Protein AF-K2F5Y0-F1 (afdb_monomer_lite)

pLDDT: mean 94.04, std 4.82, range [56.75, 98.5]

Secondary structure (DSSP, 8-state):
-HHHHHHHHH--TT--PPP-----SHHHHHHHHHHHHHTT---EEEE-TTPPP--SS-TTEEEE---EEEEEEEEEEEE--GGGTTSEEEEEEEETTS-EEEE-SS--HHHHHSPPPTT-EEEEEESEE-TT--EES-EEEEE---

Structure (mmCIF, N/CA/C/O backbone):
data_AF-K2F5Y0-F1
#
_entry.id   AF-K2F5Y0-F1
#
loop_
_atom_site.group_PDB
_atom_site.id
_atom_site.type_symbol
_atom_site.label_atom_id
_atom_site.label_alt_id
_atom_site.label_comp_id
_atom_site.label_asym_id
_atom_site.label_entity_id
_atom_site.label_seq_id
_atom_site.pdbx_PDB_ins_code
_atom_site.Cartn_x
_atom_site.Cartn_y
_atom_site.Cartn_z
_atom_site.occupancy
_atom_site.B_iso_or_equiv
_atom_site.auth_seq_id
_atom_site.auth_comp_id
_atom_site.auth_asym_id
_atom_site.auth_atom_id
_atom_site.pdbx_PDB_model_num
ATOM 1 N N . ALA A 1 1 ? -20.245 -3.135 23.828 1.00 76.81 1 ALA A N 1
ATOM 2 C CA . ALA A 1 1 ? -20.647 -3.043 25.248 1.00 76.81 1 ALA A CA 1
ATOM 3 C C . ALA A 1 1 ? -20.134 -4.244 26.040 1.00 76.81 1 ALA A C 1
ATOM 5 O O . ALA A 1 1 ? -19.411 -4.034 27.002 1.00 76.81 1 ALA A O 1
ATOM 6 N N . GLU A 1 2 ? -20.417 -5.479 25.607 1.00 90.31 2 GLU A N 1
ATOM 7 C CA . GLU A 1 2 ? -19.994 -6.681 26.347 1.00 90.31 2 GLU A CA 1
ATOM 8 C C . GLU A 1 2 ? -18.471 -6.868 26.431 1.00 90.31 2 GLU A C 1
ATOM 10 O O . GLU A 1 2 ? -17.956 -7.140 27.508 1.00 90.31 2 GLU A O 1
ATOM 15 N N . ILE A 1 3 ? -17.729 -6.623 25.342 1.00 93.00 3 ILE A N 1
ATOM 16 C CA . ILE A 1 3 ? -16.253 -6.689 25.352 1.00 93.00 3 ILE A CA 1
ATOM 17 C C . ILE A 1 3 ? -15.670 -5.786 26.446 1.00 93.00 3 ILE A C 1
ATOM 19 O O . ILE A 1 3 ? -14.891 -6.253 27.270 1.00 93.00 3 ILE A O 1
ATOM 23 N N . ARG A 1 4 ? -16.112 -4.523 26.516 1.00 92.62 4 ARG A N 1
ATOM 24 C CA . ARG A 1 4 ? -15.697 -3.582 27.565 1.00 92.62 4 ARG A CA 1
ATOM 25 C C . ARG A 1 4 ? -15.949 -4.140 28.960 1.00 92.62 4 ARG A C 1
ATOM 27 O O . ARG A 1 4 ? -15.078 -4.065 29.822 1.00 92.62 4 ARG A O 1
ATOM 34 N N . ARG A 1 5 ? -17.147 -4.696 29.177 1.00 95.19 5 ARG A N 1
ATOM 35 C CA . ARG A 1 5 ? -17.548 -5.287 30.459 1.00 95.19 5 ARG A CA 1
ATOM 36 C C . ARG A 1 5 ? -16.593 -6.411 30.861 1.00 95.19 5 ARG A C 1
ATOM 38 O O . ARG A 1 5 ? -16.088 -6.390 31.980 1.00 95.19 5 ARG A O 1
ATOM 45 N N . LEU A 1 6 ? -16.306 -7.330 29.940 1.00 96.12 6 LEU A N 1
ATOM 46 C CA . LEU A 1 6 ? -15.392 -8.452 30.163 1.00 96.12 6 LEU A CA 1
ATOM 47 C C . LEU A 1 6 ? -13.969 -7.977 30.471 1.00 96.12 6 LEU A C 1
ATOM 49 O O . LEU A 1 6 ? -13.368 -8.449 31.434 1.00 96.12 6 LEU A O 1
ATOM 53 N N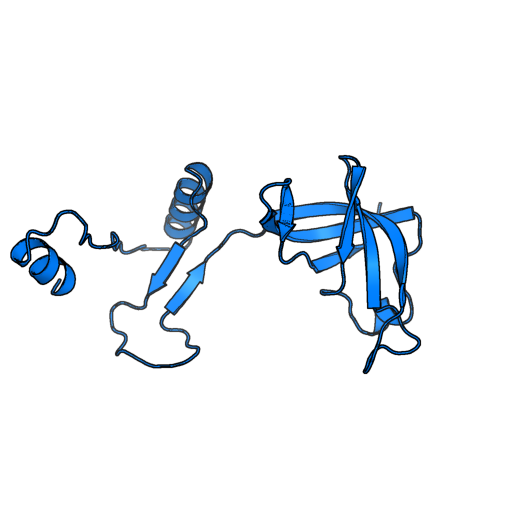 . VAL A 1 7 ? -13.448 -7.009 29.713 1.00 95.88 7 VAL A N 1
ATOM 54 C CA . VAL A 1 7 ? -12.109 -6.436 29.935 1.00 95.88 7 VAL A CA 1
ATOM 55 C C . VAL A 1 7 ? -11.994 -5.838 31.344 1.00 95.88 7 VAL A C 1
ATOM 57 O O . VAL A 1 7 ? -11.071 -6.177 32.084 1.00 95.88 7 VAL A O 1
ATOM 60 N N . VAL A 1 8 ? -12.970 -5.018 31.757 1.00 94.75 8 VAL A N 1
ATOM 61 C CA . VAL A 1 8 ? -12.988 -4.377 33.086 1.00 94.75 8 VAL A CA 1
ATOM 62 C C . VAL A 1 8 ? -13.098 -5.402 34.219 1.00 94.75 8 VAL A C 1
ATOM 64 O O . VAL A 1 8 ? -12.415 -5.273 35.234 1.00 94.75 8 VAL A O 1
ATOM 67 N N . GLN A 1 9 ? -13.939 -6.427 34.061 1.00 96.62 9 GLN A N 1
ATOM 68 C CA . GLN A 1 9 ? -14.130 -7.467 35.079 1.00 96.62 9 GLN A CA 1
ATOM 69 C C . GLN A 1 9 ? -12.900 -8.358 35.252 1.00 96.62 9 GLN A C 1
ATOM 71 O O . GLN A 1 9 ? -12.588 -8.761 36.370 1.00 96.62 9 GLN A O 1
ATOM 76 N N . THR A 1 10 ? -12.199 -8.640 34.156 1.00 96.94 10 THR A N 1
ATOM 77 C CA . THR A 1 10 ? -11.055 -9.558 34.139 1.00 96.94 10 THR A CA 1
ATOM 78 C C . THR A 1 10 ? -9.825 -8.967 34.839 1.00 96.94 10 THR A C 1
ATOM 80 O O . THR A 1 10 ? -9.011 -9.718 35.368 1.00 96.94 10 THR A O 1
ATOM 83 N N . LYS A 1 11 ? -9.698 -7.630 34.899 1.00 94.44 11 LYS A N 1
ATOM 84 C CA . LYS A 1 11 ? -8.627 -6.906 35.621 1.00 94.44 11 LYS A CA 1
ATOM 85 C C . LYS A 1 11 ? -7.199 -7.349 35.258 1.00 94.44 11 LYS A C 1
ATOM 87 O O . LYS A 1 11 ? -6.297 -7.292 36.091 1.00 94.44 11 LYS A O 1
ATOM 92 N N . LEU A 1 12 ? -6.978 -7.768 34.012 1.00 97.00 12 LEU A N 1
ATOM 93 C CA . LEU A 1 12 ? -5.651 -8.130 33.516 1.00 97.00 12 LEU A CA 1
ATOM 94 C C . LEU A 1 12 ? -5.038 -6.953 32.748 1.00 97.00 12 LEU A C 1
ATOM 96 O O . LEU A 1 12 ? -5.666 -6.466 31.810 1.00 97.00 12 LEU A O 1
ATOM 100 N N . PRO A 1 13 ? -3.810 -6.510 33.077 1.00 95.00 13 PRO A N 1
ATOM 101 C CA . PRO A 1 13 ? -3.223 -5.322 32.455 1.00 95.00 13 PRO A CA 1
ATOM 102 C C . PRO A 1 13 ? -2.946 -5.501 30.954 1.00 95.00 13 PRO A C 1
ATOM 104 O O . PRO A 1 13 ? -3.020 -4.536 30.196 1.00 95.00 13 PRO A O 1
ATOM 107 N N . TRP A 1 14 ? -2.678 -6.731 30.507 1.00 95.94 14 TRP A N 1
ATOM 108 C CA . TRP A 1 14 ? -2.424 -7.063 29.100 1.00 95.94 14 TRP A CA 1
ATOM 109 C C . TRP A 1 14 ? -3.693 -7.291 28.267 1.00 95.94 14 TRP A C 1
ATOM 111 O O . TRP A 1 14 ? -3.595 -7.459 27.053 1.00 95.94 14 TRP A O 1
ATOM 121 N N . LEU A 1 15 ? -4.877 -7.313 28.886 1.00 96.50 15 LEU A N 1
ATOM 122 C CA . LEU A 1 15 ? -6.146 -7.421 28.175 1.00 96.50 15 LEU A CA 1
ATOM 123 C C . LEU A 1 15 ? -6.757 -6.024 28.048 1.00 96.50 15 LEU A C 1
ATOM 125 O O . LEU A 1 15 ? -7.193 -5.442 29.034 1.00 96.50 15 LEU A O 1
ATOM 129 N N . GLN A 1 16 ? -6.788 -5.494 26.829 1.00 95.06 16 GLN A N 1
ATOM 130 C CA . GLN A 1 16 ? -7.322 -4.165 26.528 1.00 95.06 16 GLN A CA 1
ATOM 131 C C . GLN A 1 16 ? -8.337 -4.261 25.389 1.00 95.06 16 GLN A C 1
ATOM 133 O O . GLN A 1 16 ? -8.198 -5.093 24.490 1.00 95.06 16 GLN A O 1
ATOM 138 N N . GLU A 1 17 ? -9.359 -3.406 25.409 1.00 94.50 17 GLU A N 1
ATOM 139 C CA . GLU A 1 17 ? -10.247 -3.260 24.257 1.00 94.50 17 GLU A CA 1
ATOM 140 C C . GLU A 1 17 ? -9.634 -2.329 23.208 1.00 94.50 17 GLU A C 1
ATOM 142 O O . GLU A 1 17 ? -8.974 -1.342 23.531 1.00 94.50 17 GLU A O 1
ATOM 147 N N . ILE A 1 18 ? -9.902 -2.612 21.935 1.00 94.88 18 ILE A N 1
ATOM 148 C CA . ILE A 1 18 ? -9.640 -1.656 20.859 1.00 94.88 18 ILE A CA 1
ATOM 149 C C . ILE A 1 18 ? -10.764 -0.616 20.880 1.00 94.88 18 ILE A C 1
ATOM 151 O O . ILE A 1 18 ? -11.939 -0.988 20.823 1.00 94.88 18 ILE A O 1
ATOM 155 N N . GLU A 1 19 ? -10.412 0.673 20.928 1.00 93.12 19 GLU A N 1
ATOM 156 C CA . GLU A 1 19 ? -11.375 1.780 20.858 1.00 93.12 19 GLU A CA 1
ATOM 157 C C . GLU A 1 19 ? -12.275 1.638 19.615 1.00 93.12 19 GLU A C 1
ATOM 159 O O . GLU A 1 19 ? -11.794 1.510 18.488 1.00 93.12 19 GLU A O 1
ATOM 164 N N . GLN A 1 20 ? -13.592 1.681 19.824 1.00 93.56 20 GLN A N 1
ATOM 165 C CA . GLN A 1 20 ? -14.598 1.681 18.762 1.00 93.56 20 GLN A CA 1
ATOM 166 C C . GLN A 1 20 ? -15.289 3.041 18.723 1.00 93.56 20 GLN A C 1
ATOM 168 O O . GLN A 1 20 ? -15.750 3.539 19.750 1.00 93.56 20 GLN A O 1
ATOM 173 N N . LEU A 1 21 ? -15.419 3.615 17.530 1.00 92.12 21 LEU A N 1
ATOM 174 C CA . LEU A 1 21 ? -16.049 4.915 17.315 1.00 92.12 21 LEU A CA 1
ATOM 175 C C . LEU A 1 21 ? -16.998 4.864 16.123 1.00 92.12 21 LEU A C 1
ATOM 177 O O . LEU A 1 21 ? -16.747 4.167 15.141 1.00 92.12 21 LEU A O 1
ATOM 181 N N . LYS A 1 22 ? -18.083 5.636 16.195 1.00 92.88 22 LYS A N 1
ATOM 182 C CA . LYS A 1 22 ? -18.989 5.829 15.062 1.00 92.88 22 LYS A CA 1
ATOM 183 C C . LYS A 1 22 ? -18.537 7.047 14.264 1.00 92.88 22 LYS A C 1
ATOM 185 O O . LYS A 1 22 ? -18.337 8.118 14.828 1.00 92.88 22 LYS A O 1
ATOM 190 N N . VAL A 1 23 ? -18.389 6.875 12.956 1.00 89.12 23 VAL A N 1
ATOM 191 C CA . VAL A 1 23 ? -18.217 7.979 12.003 1.00 89.12 23 VAL A CA 1
ATOM 192 C C . VAL A 1 23 ? -19.566 8.286 11.366 1.00 89.12 23 VAL A C 1
ATOM 194 O O . VAL A 1 23 ? -20.346 7.373 11.104 1.00 89.12 23 VAL A O 1
ATOM 197 N N . VAL A 1 24 ? -19.854 9.566 11.147 1.00 90.31 24 VAL A N 1
ATOM 198 C CA . VAL A 1 24 ? -21.157 10.017 10.627 1.00 90.31 24 VAL A CA 1
ATOM 199 C C . VAL A 1 24 ? -21.151 10.209 9.114 1.00 90.31 24 VAL A C 1
ATOM 201 O O . VAL A 1 24 ? -22.199 10.158 8.482 1.00 90.31 24 VAL A O 1
ATOM 204 N N . ASP A 1 25 ? -19.970 10.401 8.522 1.00 93.50 25 ASP A N 1
ATOM 205 C CA . ASP A 1 25 ? -19.813 10.627 7.090 1.00 93.50 25 ASP A CA 1
ATOM 206 C C . ASP A 1 25 ? -18.409 10.235 6.590 1.00 93.50 25 ASP A C 1
ATOM 208 O O . ASP A 1 25 ? -17.499 9.877 7.346 1.00 93.50 25 ASP A O 1
ATOM 212 N N . ARG A 1 26 ? -18.211 10.335 5.273 1.00 94.06 26 ARG A N 1
ATOM 213 C CA . ARG A 1 26 ? -16.914 10.067 4.638 1.00 94.06 26 ARG A CA 1
ATOM 214 C C . ARG A 1 26 ? -15.837 11.081 5.041 1.00 94.06 26 ARG A C 1
ATOM 216 O O . ARG A 1 26 ? -14.667 10.717 5.093 1.00 94.06 26 ARG A O 1
ATOM 223 N N . SER A 1 27 ? -16.200 12.332 5.324 1.00 95.12 27 SER A N 1
ATOM 224 C CA . SER A 1 27 ? -15.243 13.402 5.642 1.00 95.12 27 SER A CA 1
ATOM 225 C C . SER A 1 27 ? -14.575 13.179 7.003 1.00 95.12 27 SER A C 1
ATOM 227 O O . SER A 1 27 ? -13.348 13.173 7.111 1.00 95.12 27 SER A O 1
ATOM 229 N N . SER A 1 28 ? -15.372 12.911 8.036 1.00 94.94 28 SER A N 1
ATOM 230 C CA . SER A 1 28 ? -14.938 12.520 9.379 1.00 94.94 28 SER A CA 1
ATOM 231 C C . SER A 1 28 ? -14.097 11.243 9.352 1.00 94.94 28 SER A C 1
ATOM 233 O O . SER A 1 28 ? -13.030 11.206 9.970 1.00 94.94 28 SER A O 1
ATOM 235 N N . LEU A 1 29 ? -14.501 10.244 8.559 1.00 95.69 29 LEU A N 1
ATOM 236 C CA . LEU A 1 29 ? -13.724 9.023 8.368 1.00 95.69 29 LEU A CA 1
ATOM 237 C C . LEU A 1 29 ? -12.336 9.304 7.768 1.00 95.69 29 LEU A C 1
ATOM 239 O O . LEU A 1 29 ? -11.330 8.820 8.285 1.00 95.69 29 LEU A O 1
ATOM 243 N N . GLN A 1 30 ? -12.261 10.133 6.724 1.00 94.81 30 GLN A N 1
ATOM 244 C CA . GLN A 1 30 ? -10.991 10.514 6.100 1.00 94.81 30 GLN A CA 1
ATOM 245 C C . GLN A 1 30 ? -10.100 11.339 7.037 1.00 94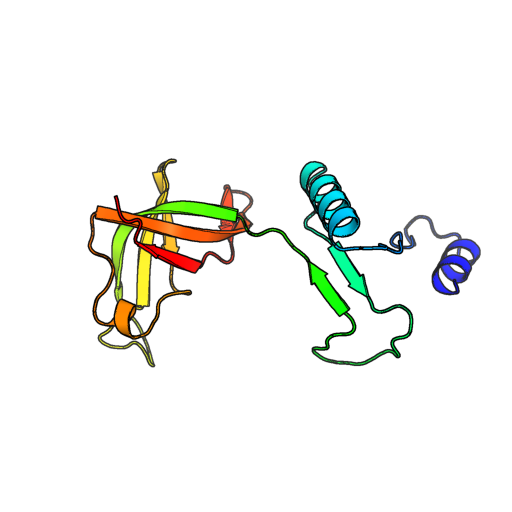.81 30 GLN A C 1
ATOM 247 O O . GLN A 1 30 ? -8.889 11.124 7.084 1.00 94.81 30 GLN A O 1
ATOM 252 N N . LYS A 1 31 ? -10.673 12.254 7.829 1.00 94.75 31 LYS A N 1
ATOM 253 C CA . LYS A 1 31 ? -9.923 13.004 8.853 1.00 94.75 31 LYS A CA 1
ATOM 254 C C . LYS A 1 31 ? -9.320 12.065 9.899 1.00 94.75 31 LYS A C 1
ATOM 256 O O . LYS A 1 31 ? -8.142 12.208 10.226 1.00 94.75 31 LYS A O 1
ATOM 261 N N . ARG A 1 32 ? -10.088 11.081 10.383 1.00 94.94 32 ARG A N 1
ATOM 262 C CA . ARG A 1 32 ? -9.595 10.086 11.349 1.00 94.94 32 ARG A CA 1
ATOM 263 C C . ARG A 1 32 ? -8.505 9.209 10.741 1.00 94.94 32 ARG A C 1
ATOM 265 O O . ARG A 1 32 ? -7.488 9.004 11.395 1.00 94.94 32 ARG A O 1
ATOM 272 N N . LEU A 1 33 ? -8.675 8.758 9.496 1.00 95.00 33 LEU A N 1
ATOM 273 C CA . LEU A 1 33 ? -7.651 7.995 8.780 1.00 95.00 33 LEU A CA 1
ATOM 274 C C . LEU A 1 33 ? -6.335 8.780 8.717 1.00 95.00 33 LEU A C 1
ATOM 276 O O . LEU A 1 33 ? -5.296 8.264 9.113 1.00 95.00 33 LEU A O 1
ATOM 280 N N . LYS A 1 34 ? -6.389 10.050 8.298 1.00 93.50 34 LYS A N 1
ATOM 281 C CA . LYS A 1 34 ? -5.210 10.928 8.237 1.00 93.50 34 LYS A CA 1
ATOM 282 C C . LYS A 1 34 ? -4.549 11.112 9.602 1.00 93.50 34 LYS A C 1
ATOM 284 O O . LYS A 1 34 ? -3.327 11.083 9.680 1.00 93.50 34 LYS A O 1
ATOM 289 N N . ALA A 1 35 ? -5.332 11.288 10.667 1.00 95.25 35 ALA A N 1
ATOM 290 C CA . ALA A 1 35 ? -4.800 11.443 12.019 1.00 95.25 35 ALA A CA 1
ATOM 291 C C . ALA A 1 35 ? -4.072 10.178 12.504 1.00 95.25 35 ALA A C 1
ATOM 293 O O . ALA A 1 35 ? -2.958 10.277 13.011 1.00 95.25 35 ALA A O 1
ATOM 294 N N . VAL A 1 36 ? -4.668 8.998 12.293 1.00 94.94 36 VAL A N 1
ATOM 295 C CA . VAL A 1 36 ? -4.059 7.706 12.651 1.00 94.94 36 VAL A CA 1
ATOM 296 C C . VAL A 1 36 ? -2.768 7.477 11.870 1.00 94.94 36 VAL A C 1
ATOM 298 O O . VAL A 1 36 ? -1.746 7.162 12.471 1.00 94.94 36 VAL A O 1
ATOM 301 N N . VAL A 1 37 ? -2.785 7.710 10.556 1.00 91.69 37 VAL A N 1
ATOM 302 C CA . VAL A 1 37 ? -1.600 7.548 9.702 1.00 91.69 37 VAL A CA 1
ATOM 303 C C . VAL A 1 37 ? -0.496 8.534 10.084 1.00 91.69 37 VAL A C 1
ATOM 305 O O . VAL A 1 37 ? 0.664 8.146 10.193 1.00 91.69 37 VAL A O 1
ATOM 308 N N . LYS A 1 38 ? -0.841 9.795 10.376 1.00 90.38 38 LYS A N 1
ATOM 309 C CA . LYS A 1 38 ? 0.124 10.803 10.847 1.00 90.38 38 LYS A CA 1
ATOM 310 C C . LYS A 1 38 ? 0.782 10.409 12.176 1.00 90.38 38 LYS A C 1
ATOM 312 O O . LYS A 1 38 ? 1.931 10.768 12.403 1.00 90.38 38 LYS A O 1
ATOM 317 N N . ALA A 1 39 ? 0.076 9.672 13.032 1.00 94.12 39 ALA A N 1
ATOM 318 C CA . ALA A 1 39 ? 0.607 9.136 14.285 1.00 94.12 39 ALA A CA 1
ATOM 319 C C . ALA A 1 39 ? 1.399 7.819 14.111 1.00 94.12 39 ALA A C 1
ATOM 321 O O . ALA A 1 39 ? 1.787 7.214 15.106 1.00 94.12 39 ALA A O 1
ATOM 322 N N . GLY A 1 40 ? 1.632 7.361 12.874 1.00 88.44 40 GLY A N 1
ATOM 323 C CA . GLY A 1 40 ? 2.352 6.117 12.574 1.00 88.44 40 GLY A CA 1
ATOM 324 C C . GLY A 1 40 ? 1.474 4.861 12.539 1.00 88.44 40 GLY A C 1
ATOM 325 O O . GLY A 1 40 ? 1.996 3.754 12.431 1.00 88.44 40 GLY A O 1
ATOM 326 N N . GLY A 1 41 ? 0.150 5.006 12.629 1.00 91.12 41 GLY A N 1
ATOM 327 C CA . GLY A 1 41 ? -0.790 3.899 12.472 1.00 91.12 41 GLY A CA 1
ATOM 328 C C . GLY A 1 41 ? -0.973 3.477 11.010 1.00 91.12 41 GLY A C 1
ATOM 329 O O . GLY A 1 41 ? -0.826 4.269 10.086 1.00 91.12 41 GLY A O 1
ATOM 330 N N . GLU A 1 42 ? -1.348 2.218 10.791 1.00 90.38 42 GLU A N 1
ATOM 331 C CA . GLU A 1 42 ? -1.463 1.636 9.444 1.00 90.38 42 GLU A CA 1
ATOM 332 C C . GLU A 1 42 ? -2.742 2.071 8.695 1.00 90.38 42 GLU A C 1
ATOM 334 O O . GLU A 1 42 ? -2.772 2.170 7.468 1.00 90.38 42 GLU A O 1
ATOM 339 N N . GLY A 1 43 ? -3.833 2.312 9.424 1.00 93.44 43 GLY A N 1
ATOM 340 C CA . GLY A 1 43 ? -5.133 2.648 8.850 1.00 93.44 43 GLY A CA 1
ATOM 341 C C . GLY A 1 43 ? -6.283 2.401 9.821 1.00 93.44 43 GLY A C 1
ATOM 342 O O . GLY A 1 43 ? -6.096 2.397 11.036 1.00 93.44 43 GLY A O 1
ATOM 343 N N . LEU A 1 44 ? -7.482 2.196 9.279 1.00 96.19 44 LEU A N 1
ATOM 344 C CA . LEU A 1 44 ? -8.705 1.940 10.036 1.00 96.19 44 LEU A CA 1
ATOM 345 C C . LEU A 1 44 ? -9.319 0.587 9.668 1.00 96.19 44 LEU A C 1
ATOM 347 O O . LEU A 1 44 ? -9.203 0.109 8.538 1.00 96.19 44 LEU A O 1
ATOM 351 N N . MET A 1 45 ? -10.037 0.012 10.626 1.00 96.69 45 MET A N 1
ATOM 352 C CA . MET A 1 45 ? -10.976 -1.084 10.405 1.00 96.69 45 MET A CA 1
ATOM 353 C C . MET A 1 45 ? -12.396 -0.531 10.497 1.00 96.69 45 MET A C 1
ATOM 355 O O . MET A 1 45 ? -12.703 0.233 11.410 1.00 96.69 45 MET A O 1
ATOM 359 N N . LEU A 1 46 ? -13.257 -0.917 9.561 1.00 96.00 46 LEU A N 1
ATOM 360 C CA . LEU A 1 46 ? -14.675 -0.576 9.558 1.00 96.00 46 LEU A CA 1
ATOM 361 C C . LEU A 1 46 ? -15.464 -1.848 9.824 1.00 96.00 46 LEU A C 1
ATOM 363 O O . LEU A 1 46 ? -15.386 -2.782 9.032 1.00 96.00 46 LEU A O 1
ATOM 367 N N . HIS A 1 47 ? -16.208 -1.876 10.922 1.00 95.50 47 HIS A N 1
ATOM 368 C CA . HIS A 1 47 ? -17.080 -2.990 11.267 1.00 95.50 47 HIS A CA 1
ATOM 369 C C . HIS A 1 47 ? -18.526 -2.499 11.319 1.00 95.50 47 HIS A C 1
ATOM 371 O O . HIS A 1 47 ? -18.823 -1.511 11.998 1.00 95.50 47 HIS A O 1
ATOM 377 N N . ARG A 1 48 ? -19.425 -3.155 10.581 1.00 94.56 48 ARG A N 1
ATOM 378 C CA . ARG A 1 48 ? -20.847 -2.810 10.584 1.00 94.56 48 ARG A CA 1
ATOM 379 C C . ARG A 1 48 ? -21.446 -3.141 11.955 1.00 94.56 48 ARG A C 1
ATOM 381 O O . ARG A 1 48 ? -21.342 -4.265 12.429 1.00 94.56 48 ARG A O 1
ATOM 388 N N . ALA A 1 49 ? -22.047 -2.144 12.604 1.00 92.56 49 ALA A N 1
ATOM 389 C CA . ALA A 1 49 ? -22.411 -2.220 14.023 1.00 92.56 49 ALA A CA 1
ATOM 390 C C . ALA A 1 49 ? -23.504 -3.254 14.353 1.00 92.56 49 ALA A C 1
ATOM 392 O O . ALA A 1 49 ? -23.614 -3.663 15.506 1.00 92.56 49 ALA A O 1
ATOM 393 N N . ASP A 1 50 ? -24.309 -3.639 13.364 1.00 93.00 50 ASP A N 1
ATOM 394 C CA . ASP A 1 50 ? -25.421 -4.586 13.471 1.00 93.00 50 ASP A CA 1
ATOM 395 C C . ASP A 1 50 ? -25.105 -5.961 12.856 1.00 93.00 50 ASP A C 1
ATOM 397 O O . ASP A 1 50 ? -25.991 -6.807 12.742 1.00 93.00 50 ASP A O 1
ATOM 401 N N . ALA A 1 51 ? -23.860 -6.196 12.429 1.00 94.00 51 ALA A N 1
ATOM 402 C CA . ALA A 1 51 ? -23.494 -7.450 11.794 1.00 94.00 51 ALA A CA 1
ATOM 403 C C . ALA A 1 51 ? -23.452 -8.603 12.804 1.00 94.00 51 ALA A C 1
ATOM 405 O O . ALA A 1 51 ? -22.844 -8.505 13.872 1.00 94.00 51 ALA A O 1
ATOM 406 N N . ALA A 1 52 ? -24.060 -9.727 12.420 1.00 94.38 52 ALA A N 1
ATOM 407 C CA . ALA A 1 52 ? -23.757 -11.009 13.034 1.00 94.38 52 ALA A CA 1
ATOM 408 C C . ALA A 1 52 ? -22.325 -11.429 12.674 1.00 94.38 52 ALA A C 1
ATOM 410 O O . ALA A 1 52 ? -21.789 -11.035 11.637 1.00 94.38 52 ALA A O 1
ATOM 411 N N . TYR A 1 53 ? -21.710 -12.244 13.531 1.00 93.69 53 TYR A N 1
ATOM 412 C CA . TYR A 1 53 ? -20.409 -12.823 13.223 1.00 93.69 53 TYR A CA 1
ATOM 413 C C . TYR A 1 53 ? -20.522 -13.771 12.028 1.00 93.69 53 TYR A C 1
ATOM 415 O O . TYR A 1 53 ? -21.409 -14.622 11.980 1.00 93.69 53 TYR A O 1
ATOM 423 N N . GLU A 1 54 ? -19.578 -13.661 11.102 1.00 94.44 54 GLU A N 1
ATOM 424 C CA . GLU A 1 54 ? -19.487 -14.515 9.927 1.00 94.44 54 GLU A CA 1
ATOM 425 C C . GLU A 1 54 ? -18.027 -14.854 9.623 1.00 94.44 54 GLU A C 1
ATOM 427 O O . GLU A 1 54 ? -17.097 -14.149 10.027 1.00 94.44 54 GLU A O 1
ATOM 432 N N . THR A 1 55 ? -17.823 -15.965 8.920 1.00 94.62 55 THR A N 1
ATOM 433 C CA . THR A 1 55 ? -16.499 -16.418 8.496 1.00 94.62 55 THR A CA 1
ATOM 434 C C . THR A 1 55 ? -16.261 -16.073 7.027 1.00 94.62 55 THR A C 1
ATOM 436 O O . THR A 1 55 ? -17.186 -15.992 6.222 1.00 94.62 55 THR A O 1
ATOM 439 N N . GLY A 1 56 ? -14.994 -15.883 6.655 1.00 92.31 56 GLY A N 1
ATOM 440 C CA . GLY A 1 56 ? -14.609 -15.565 5.280 1.00 92.31 56 GLY A CA 1
ATOM 441 C C . GLY A 1 56 ? -14.548 -14.065 4.984 1.00 92.31 56 GLY A C 1
ATOM 442 O O . GLY A 1 56 ? -14.353 -13.242 5.877 1.00 92.31 56 GLY A O 1
ATOM 443 N N . ARG A 1 57 ? -14.605 -13.719 3.693 1.00 91.44 57 ARG A N 1
ATOM 444 C CA . ARG A 1 57 ? -14.532 -12.332 3.217 1.00 91.44 57 ARG A CA 1
ATOM 445 C C . ARG A 1 57 ? -15.936 -11.774 3.063 1.00 91.44 57 ARG A C 1
ATOM 447 O O . ARG A 1 57 ? -16.744 -12.367 2.357 1.00 91.44 57 ARG A O 1
ATOM 454 N N . SER A 1 58 ? -16.175 -10.612 3.652 1.00 93.75 58 SER A N 1
ATOM 455 C CA . SER A 1 58 ? -17.485 -9.982 3.633 1.00 93.75 58 SER A CA 1
ATOM 456 C C . SER A 1 58 ? -17.406 -8.462 3.696 1.00 93.75 58 SER A C 1
ATOM 458 O O . SER A 1 58 ? -16.356 -7.881 3.985 1.00 93.75 58 SER A O 1
ATOM 460 N N . ASP A 1 59 ? -18.548 -7.826 3.451 1.00 93.19 59 ASP A N 1
ATOM 461 C CA . ASP A 1 59 ? -18.697 -6.372 3.502 1.00 93.19 59 ASP A CA 1
ATOM 462 C C . ASP A 1 59 ? -19.013 -5.850 4.913 1.00 93.19 59 ASP A C 1
ATOM 464 O O . ASP A 1 59 ? -19.188 -4.647 5.111 1.00 93.19 59 ASP A O 1
ATOM 468 N N . THR A 1 60 ? -19.086 -6.732 5.915 1.00 95.44 60 THR A N 1
ATOM 469 C CA . THR A 1 60 ? -19.302 -6.327 7.310 1.00 95.44 60 THR A CA 1
ATOM 470 C C . THR A 1 60 ? -18.016 -5.856 7.973 1.00 95.44 60 THR A C 1
ATOM 472 O O . THR A 1 60 ? -18.093 -5.012 8.865 1.00 95.44 60 THR A O 1
ATOM 475 N N . LEU A 1 61 ? -16.849 -6.332 7.521 1.00 96.19 61 LEU A N 1
ATOM 476 C CA . LEU A 1 61 ? -15.540 -5.993 8.076 1.00 96.19 61 LEU A CA 1
ATOM 477 C C . LEU A 1 61 ? -14.555 -5.560 6.979 1.00 96.19 61 LEU A C 1
ATOM 479 O O . LEU A 1 61 ? -13.939 -6.379 6.295 1.00 96.19 61 LEU A O 1
ATOM 483 N N . LEU A 1 62 ? -14.349 -4.250 6.848 1.00 94.88 62 LEU A N 1
ATOM 484 C CA . LEU A 1 62 ? -13.512 -3.652 5.808 1.00 94.88 62 LEU A CA 1
ATOM 485 C C . LEU A 1 62 ? -12.215 -3.063 6.373 1.00 94.88 62 LEU A C 1
ATOM 487 O O . LEU A 1 62 ? -12.185 -2.461 7.446 1.00 94.88 62 LEU A O 1
ATOM 491 N N . LYS A 1 63 ? -11.133 -3.193 5.601 1.00 93.69 63 LYS A N 1
ATOM 492 C CA . LYS A 1 63 ? -9.834 -2.552 5.858 1.00 93.69 63 LYS A CA 1
ATOM 493 C C . LYS A 1 63 ? -9.758 -1.251 5.065 1.00 93.69 63 LYS A C 1
ATOM 495 O O . LYS A 1 63 ? -9.863 -1.288 3.841 1.00 93.69 63 LYS A O 1
ATOM 500 N N . LEU A 1 64 ? -9.516 -0.131 5.736 1.00 93.31 64 LEU A N 1
ATOM 501 C CA . LEU A 1 64 ? -9.310 1.169 5.104 1.00 93.31 64 LEU A CA 1
ATOM 502 C C . LEU A 1 64 ? -7.879 1.647 5.356 1.00 93.31 64 LEU A C 1
ATOM 504 O O . LEU A 1 64 ? -7.535 2.044 6.466 1.00 93.31 64 LEU A O 1
ATOM 508 N N . LYS A 1 65 ? -7.050 1.621 4.313 1.00 90.25 65 LYS A N 1
ATOM 509 C CA . LYS A 1 65 ? -5.650 2.059 4.350 1.00 90.25 65 LYS A CA 1
ATOM 510 C C . LYS A 1 65 ? -5.392 3.059 3.226 1.00 90.25 65 LYS A C 1
ATOM 512 O O . LYS A 1 65 ? -6.024 2.928 2.172 1.00 90.25 65 LYS A O 1
ATOM 517 N N . PRO A 1 66 ? -4.512 4.052 3.430 1.00 86.75 66 PRO A N 1
ATOM 518 C CA . PRO A 1 66 ? -4.093 4.916 2.342 1.00 86.75 66 PRO A CA 1
ATOM 519 C C . PRO A 1 66 ? -3.324 4.109 1.292 1.00 86.75 66 PRO A C 1
ATOM 521 O O . PRO A 1 66 ? -2.750 3.056 1.571 1.00 86.75 66 PRO A O 1
ATOM 524 N N . TRP A 1 67 ? -3.311 4.642 0.081 1.00 85.19 67 TRP A N 1
ATOM 525 C CA . TRP A 1 67 ? -2.379 4.241 -0.957 1.00 85.19 67 TRP A CA 1
ATOM 526 C C . TRP A 1 67 ? -1.389 5.379 -1.158 1.00 85.19 67 TRP A C 1
ATOM 528 O O . TRP A 1 67 ? -1.784 6.545 -1.084 1.00 85.19 67 TRP A O 1
ATOM 538 N N . ALA A 1 68 ? -0.130 5.037 -1.396 1.00 87.81 68 ALA A N 1
ATOM 539 C CA . ALA A 1 68 ? 0.889 5.991 -1.793 1.00 87.81 68 ALA A CA 1
ATOM 540 C C . ALA A 1 68 ? 1.289 5.709 -3.240 1.00 87.81 68 ALA A C 1
ATOM 542 O O . ALA A 1 68 ? 1.510 4.552 -3.605 1.00 87.81 68 ALA A O 1
ATOM 543 N N . ASP A 1 69 ? 1.376 6.771 -4.032 1.00 93.88 69 ASP A N 1
ATOM 544 C CA . ASP A 1 69 ? 1.840 6.723 -5.412 1.00 93.88 69 ASP A CA 1
ATOM 545 C C . ASP A 1 69 ? 3.224 7.381 -5.466 1.00 93.88 69 ASP A C 1
ATOM 547 O O . ASP A 1 69 ? 3.487 8.355 -4.756 1.00 93.88 69 ASP A O 1
ATOM 551 N N . ALA A 1 70 ? 4.124 6.812 -6.258 1.00 94.69 70 ALA A N 1
ATOM 552 C CA . ALA A 1 70 ? 5.468 7.328 -6.469 1.00 94.69 70 ALA A CA 1
ATOM 553 C C . ALA A 1 70 ? 5.967 6.954 -7.867 1.00 94.69 70 ALA A C 1
ATOM 555 O O . ALA A 1 70 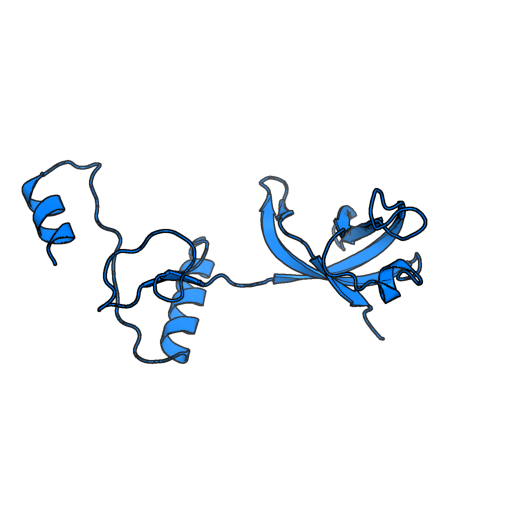? 5.413 6.071 -8.522 1.00 94.69 70 ALA A O 1
ATOM 556 N N . GLU A 1 71 ? 7.038 7.614 -8.295 1.00 96.44 71 GLU A N 1
ATOM 557 C CA . GLU A 1 71 ? 7.613 7.441 -9.628 1.00 96.44 71 GLU A CA 1
ATOM 558 C C . GLU A 1 71 ? 8.906 6.619 -9.583 1.00 96.44 71 GLU A C 1
ATOM 560 O O . GLU A 1 71 ? 9.653 6.626 -8.592 1.00 96.44 71 GLU A O 1
ATOM 565 N N . ALA A 1 72 ? 9.162 5.881 -10.660 1.00 97.62 72 ALA A N 1
ATOM 566 C CA . ALA A 1 72 ? 10.406 5.154 -10.872 1.00 97.62 72 ALA A CA 1
ATOM 567 C C . ALA A 1 72 ? 10.710 5.000 -12.369 1.00 97.62 72 ALA A C 1
ATOM 569 O O . ALA A 1 72 ? 9.804 4.938 -13.196 1.00 97.62 72 ALA A O 1
ATOM 570 N N . ILE A 1 73 ? 11.992 4.875 -12.708 1.00 98.38 73 ILE A N 1
ATOM 571 C CA . ILE A 1 73 ? 12.459 4.654 -14.081 1.00 98.38 73 ILE A CA 1
ATOM 572 C C . ILE A 1 73 ? 12.567 3.160 -14.361 1.00 98.38 73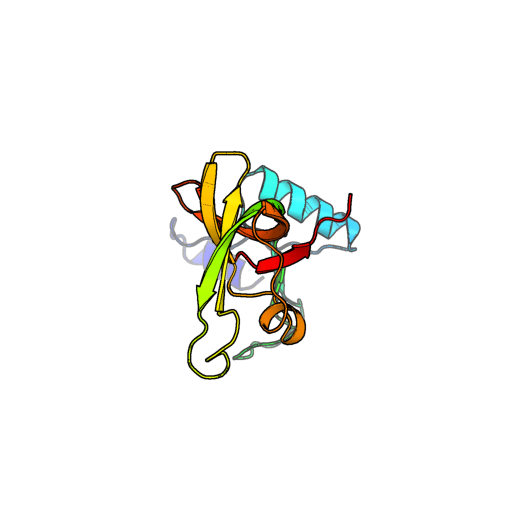 ILE A C 1
ATOM 574 O O . ILE A 1 73 ? 13.135 2.417 -13.558 1.00 98.38 73 ILE A O 1
ATOM 578 N N . VAL A 1 74 ? 12.074 2.705 -15.512 1.00 98.38 74 VAL A N 1
ATOM 579 C CA . VAL A 1 74 ? 12.251 1.319 -15.963 1.00 98.38 74 VAL A CA 1
ATOM 580 C C . VAL A 1 74 ? 13.707 1.084 -16.358 1.00 98.38 74 VAL A C 1
ATOM 582 O O . VAL A 1 74 ? 14.217 1.702 -17.287 1.00 98.38 74 VAL A O 1
ATOM 585 N N . VAL A 1 75 ? 14.377 0.151 -15.681 1.00 98.50 75 VAL A N 1
ATOM 586 C CA . VAL A 1 75 ? 15.797 -0.167 -15.921 1.0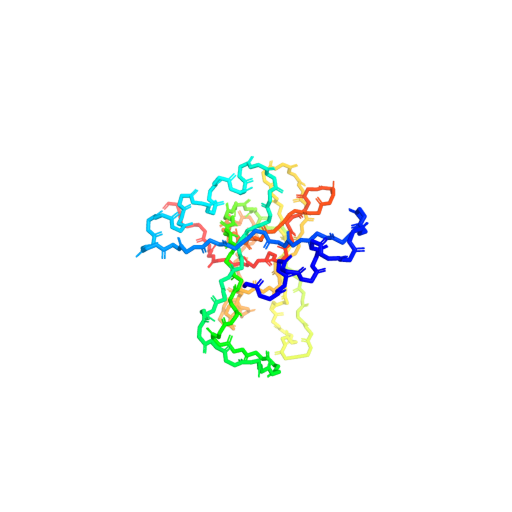0 98.50 75 VAL A CA 1
ATOM 587 C C . VAL A 1 75 ? 16.020 -1.545 -16.538 1.00 98.50 75 VAL A C 1
ATOM 589 O O . VAL A 1 75 ? 17.058 -1.764 -17.154 1.00 98.50 75 VAL A O 1
ATOM 592 N N . ALA A 1 76 ? 15.069 -2.475 -16.406 1.00 98.44 76 ALA A N 1
ATOM 593 C CA . ALA A 1 76 ? 15.106 -3.754 -17.117 1.00 98.44 76 ALA A CA 1
ATOM 594 C C . ALA A 1 76 ? 13.713 -4.391 -17.239 1.00 98.44 76 ALA A C 1
ATOM 596 O O . ALA A 1 76 ? 12.798 -4.105 -16.463 1.00 98.44 76 ALA A O 1
ATOM 597 N N . HIS A 1 77 ? 13.577 -5.332 -18.172 1.00 98.50 77 HIS A N 1
ATOM 598 C CA . HIS A 1 77 ? 12.420 -6.220 -18.282 1.00 98.50 77 HIS A CA 1
ATOM 599 C C . HIS A 1 77 ? 12.761 -7.596 -17.717 1.00 98.50 77 HIS A C 1
ATOM 601 O O . HIS A 1 77 ? 13.828 -8.142 -17.991 1.00 98.50 77 HIS A O 1
ATOM 607 N N . GLN A 1 78 ? 11.860 -8.169 -16.923 1.00 98.00 78 GLN A N 1
ATOM 608 C CA . GLN A 1 78 ? 12.013 -9.518 -16.382 1.00 98.00 78 GLN A CA 1
ATOM 609 C C . GLN A 1 78 ? 11.043 -10.466 -17.096 1.00 98.00 78 GLN A C 1
ATOM 611 O O . GLN A 1 78 ? 9.843 -10.173 -17.129 1.00 98.00 78 GLN A O 1
ATOM 616 N N . PRO A 1 79 ? 11.519 -11.596 -17.652 1.00 97.50 79 PRO A N 1
ATOM 617 C CA . PRO A 1 79 ? 10.677 -12.510 -18.415 1.00 97.50 79 PRO A CA 1
ATOM 618 C C . PRO A 1 79 ? 9.612 -13.164 -17.531 1.00 97.50 79 PRO A C 1
ATOM 620 O O . PRO A 1 79 ? 9.859 -13.520 -16.374 1.00 97.50 79 PRO A O 1
ATOM 623 N N . GLY A 1 80 ? 8.411 -13.320 -18.083 1.00 97.06 80 GLY A N 1
ATOM 624 C CA . GLY A 1 80 ? 7.308 -14.001 -17.425 1.00 97.06 80 GLY A CA 1
ATOM 625 C C . GLY A 1 80 ? 7.474 -15.519 -17.407 1.00 97.06 80 GLY A C 1
ATOM 626 O O . GLY A 1 80 ? 8.252 -16.112 -18.152 1.00 97.06 80 GLY A O 1
ATOM 627 N N . LYS A 1 81 ? 6.723 -16.158 -16.509 1.00 96.06 81 LYS A N 1
ATOM 628 C CA . LYS A 1 81 ? 6.642 -17.617 -16.359 1.00 96.06 81 LYS A CA 1
ATOM 629 C C . LYS A 1 81 ? 5.175 -18.048 -16.392 1.00 96.06 81 LYS A C 1
ATOM 631 O O . LYS A 1 81 ? 4.283 -17.231 -16.148 1.00 96.06 81 LYS A O 1
ATOM 636 N N . GLY A 1 82 ? 4.915 -19.330 -16.654 1.00 95.94 82 GLY A N 1
ATOM 637 C CA . GLY A 1 82 ? 3.555 -19.879 -16.694 1.00 95.94 82 GLY A CA 1
ATOM 638 C C . GLY A 1 82 ? 2.694 -19.167 -17.737 1.00 95.94 82 GLY A C 1
ATOM 639 O O . GLY A 1 82 ? 3.100 -19.066 -18.891 1.00 95.94 82 GLY A O 1
ATOM 640 N N . LYS A 1 83 ? 1.550 -18.604 -17.321 1.00 94.62 83 LYS A N 1
ATOM 641 C CA . LYS A 1 83 ? 0.642 -17.863 -18.219 1.00 94.62 83 LYS A CA 1
ATOM 642 C C . LYS A 1 83 ? 1.278 -16.660 -18.933 1.00 94.62 83 LYS A C 1
ATOM 644 O O . LYS A 1 83 ? 0.712 -16.181 -19.902 1.00 94.62 83 LYS A O 1
ATOM 649 N N . TYR A 1 84 ? 2.419 -16.167 -18.443 1.00 96.56 84 TYR A N 1
ATOM 650 C CA . TYR A 1 84 ? 3.155 -15.046 -19.035 1.00 96.56 84 TYR A CA 1
ATOM 651 C C . TYR A 1 84 ? 4.464 -15.476 -19.717 1.00 96.56 84 TYR A C 1
ATOM 653 O O . TYR A 1 84 ? 5.351 -14.651 -19.914 1.00 96.56 84 TYR A O 1
ATOM 661 N N . ALA A 1 85 ? 4.635 -16.760 -20.045 1.00 96.00 85 ALA A N 1
ATOM 662 C CA . ALA A 1 85 ? 5.786 -17.210 -20.826 1.00 96.00 85 ALA A CA 1
ATOM 663 C C . ALA A 1 85 ? 5.818 -16.511 -22.201 1.00 96.00 85 ALA A C 1
ATOM 665 O O . ALA A 1 85 ? 4.792 -16.401 -22.865 1.00 96.00 85 ALA A O 1
ATOM 666 N N . GLY A 1 86 ? 6.989 -16.012 -22.608 1.00 95.88 86 GLY A N 1
ATOM 667 C CA . GLY A 1 86 ? 7.145 -15.219 -23.838 1.00 95.88 86 GLY A CA 1
ATOM 668 C C . GLY A 1 86 ? 6.675 -13.761 -23.731 1.00 95.88 86 GLY A C 1
ATOM 669 O O . GLY A 1 86 ? 6.766 -13.026 -24.706 1.00 95.88 86 GLY A O 1
ATOM 670 N N . MET A 1 87 ? 6.205 -13.329 -22.557 1.00 97.31 87 MET A N 1
ATOM 671 C CA . MET A 1 87 ? 5.734 -11.967 -22.286 1.00 97.31 87 MET A CA 1
ATOM 672 C C . MET A 1 87 ? 6.478 -11.363 -21.086 1.00 97.31 87 MET A C 1
ATOM 674 O O . MET A 1 87 ? 7.225 -12.050 -20.377 1.00 97.31 87 MET A O 1
ATOM 678 N N . LEU A 1 88 ? 6.260 -10.074 -20.815 1.00 98.00 88 LEU A N 1
ATOM 679 C CA . LEU A 1 88 ? 6.786 -9.426 -19.618 1.00 98.00 88 LEU A CA 1
ATOM 680 C C . LEU A 1 88 ? 6.193 -10.057 -18.344 1.00 98.00 88 LEU A C 1
ATOM 682 O O . LEU A 1 88 ? 4.976 -10.095 -18.131 1.00 98.00 88 LEU A O 1
ATOM 686 N N . GLY A 1 89 ? 7.072 -10.487 -17.442 1.00 98.00 89 GLY A N 1
ATOM 687 C CA . GLY A 1 89 ? 6.722 -10.907 -16.089 1.00 98.00 89 GLY A CA 1
ATOM 688 C C . GLY A 1 89 ? 6.644 -9.726 -15.129 1.00 98.00 89 GLY A C 1
ATOM 689 O O . GLY A 1 89 ? 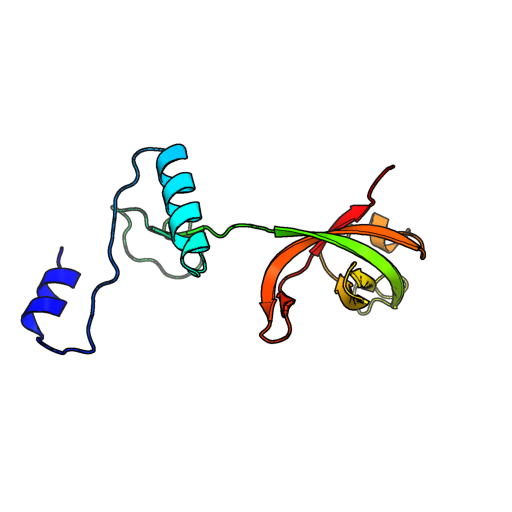5.642 -9.562 -14.428 1.00 98.00 89 GLY A O 1
ATOM 690 N N . ALA A 1 90 ? 7.686 -8.897 -15.114 1.00 98.19 90 ALA A N 1
ATOM 691 C CA . ALA A 1 90 ? 7.772 -7.713 -14.267 1.00 98.19 90 ALA A CA 1
ATOM 692 C C . ALA A 1 90 ? 8.705 -6.654 -14.862 1.00 98.19 90 ALA A C 1
ATOM 694 O O . ALA A 1 90 ? 9.677 -6.984 -15.542 1.00 98.19 90 ALA A O 1
ATOM 695 N N . LEU A 1 91 ? 8.452 -5.387 -14.541 1.00 98.38 91 LEU A N 1
ATOM 696 C CA . LEU A 1 91 ? 9.405 -4.303 -14.772 1.00 98.38 91 LEU A CA 1
ATOM 697 C C . LEU A 1 91 ? 10.380 -4.244 -13.600 1.00 98.38 91 LEU A C 1
ATOM 699 O O . LEU A 1 91 ? 9.949 -4.161 -12.451 1.00 98.38 91 LEU A O 1
ATOM 703 N N . ARG A 1 92 ? 11.684 -4.249 -13.868 1.00 98.38 92 ARG A N 1
ATOM 704 C CA . ARG A 1 92 ? 12.679 -3.802 -12.893 1.00 98.38 92 ARG A CA 1
ATOM 705 C C . ARG A 1 92 ? 12.748 -2.284 -12.988 1.00 98.38 92 ARG A C 1
ATOM 707 O O . ARG A 1 92 ? 13.015 -1.756 -14.066 1.00 98.38 92 ARG A O 1
ATOM 714 N N . VAL A 1 93 ? 12.513 -1.601 -11.878 1.00 98.25 93 VAL A N 1
ATOM 715 C CA . VAL A 1 93 ? 12.480 -0.139 -11.817 1.00 98.25 93 VAL A CA 1
ATOM 716 C C . VAL A 1 93 ? 13.464 0.393 -10.785 1.00 98.25 93 VAL A C 1
ATOM 718 O O . VAL A 1 93 ? 13.811 -0.322 -9.842 1.00 98.25 93 VAL A O 1
ATOM 721 N N . ARG A 1 94 ? 13.890 1.645 -10.961 1.00 98.19 94 ARG A N 1
ATOM 722 C CA . ARG A 1 94 ? 14.733 2.396 -10.030 1.00 98.19 94 ARG A CA 1
ATOM 723 C C . ARG A 1 94 ? 14.010 3.664 -9.580 1.00 98.19 94 ARG A C 1
ATOM 725 O O . ARG A 1 94 ? 13.652 4.487 -10.418 1.00 98.19 94 ARG A O 1
ATOM 732 N N . SER A 1 95 ? 13.774 3.817 -8.279 1.00 95.19 95 SER A N 1
ATOM 733 C CA . SER A 1 95 ? 13.174 5.030 -7.705 1.00 95.19 95 SER A CA 1
ATOM 734 C C . SER A 1 95 ? 14.163 6.199 -7.676 1.00 95.19 95 SER A C 1
ATOM 736 O O . SER A 1 95 ? 15.370 6.009 -7.828 1.00 95.19 95 SER A O 1
ATOM 738 N N . ALA A 1 96 ? 13.656 7.410 -7.426 1.00 92.38 96 ALA A N 1
ATOM 739 C CA . ALA A 1 96 ? 14.454 8.642 -7.356 1.00 92.38 96 ALA A CA 1
ATOM 740 C C . ALA A 1 96 ? 15.603 8.600 -6.324 1.00 92.38 96 ALA A C 1
ATOM 742 O O . ALA A 1 96 ? 16.612 9.275 -6.485 1.00 92.38 96 ALA A O 1
ATOM 743 N N . ASP A 1 97 ? 15.479 7.777 -5.283 1.00 91.31 97 ASP A N 1
ATOM 744 C CA . ASP A 1 97 ? 16.518 7.546 -4.269 1.00 91.31 97 ASP A CA 1
ATOM 745 C C . ASP A 1 97 ? 17.489 6.398 -4.616 1.00 91.31 97 ASP A C 1
ATOM 747 O O . ASP A 1 97 ? 18.247 5.933 -3.765 1.00 91.31 97 ASP A O 1
ATOM 751 N N . GLY A 1 98 ? 17.461 5.916 -5.861 1.00 93.94 98 GLY A N 1
ATOM 752 C CA . GLY A 1 98 ? 18.392 4.922 -6.394 1.00 93.94 98 GLY A CA 1
ATOM 753 C C . GLY A 1 98 ? 18.049 3.469 -6.068 1.00 93.94 98 GLY A C 1
ATOM 754 O O . GLY A 1 98 ? 18.748 2.563 -6.523 1.00 93.94 98 GLY A O 1
ATOM 755 N N . ARG A 1 99 ? 16.981 3.205 -5.308 1.00 94.19 99 ARG A N 1
ATOM 756 C CA . ARG A 1 99 ? 16.597 1.836 -4.943 1.00 94.19 99 ARG A CA 1
ATOM 757 C C . ARG A 1 99 ? 15.936 1.123 -6.107 1.00 94.19 99 ARG A C 1
ATOM 759 O O . ARG A 1 99 ? 15.123 1.694 -6.826 1.00 94.19 99 ARG A O 1
ATOM 766 N N . GLU A 1 100 ? 16.239 -0.162 -6.244 1.00 96.56 100 GLU A N 1
ATOM 767 C CA . GLU A 1 100 ? 15.686 -0.981 -7.313 1.00 96.56 100 GLU A CA 1
ATOM 768 C C . GLU A 1 100 ? 14.779 -2.098 -6.811 1.00 96.56 100 GLU A C 1
ATOM 770 O O . GLU A 1 100 ? 15.119 -2.855 -5.896 1.00 96.56 100 GLU A O 1
ATOM 775 N N . PHE A 1 101 ? 13.636 -2.250 -7.469 1.00 96.50 101 PHE A N 1
ATOM 776 C CA . PHE A 1 101 ? 12.644 -3.274 -7.163 1.00 96.50 101 PHE A CA 1
ATOM 777 C C . PHE A 1 101 ? 11.854 -3.662 -8.409 1.00 96.50 101 PHE A C 1
ATOM 779 O O . PHE A 1 101 ? 12.033 -3.093 -9.483 1.00 96.50 101 PHE A O 1
ATOM 786 N N . SER A 1 102 ? 11.017 -4.688 -8.275 1.00 97.62 102 SER A N 1
ATOM 787 C CA . SER A 1 102 ? 10.240 -5.234 -9.383 1.00 97.62 102 SER A CA 1
ATOM 788 C C . SER A 1 102 ? 8.758 -4.896 -9.244 1.00 97.62 102 SER A C 1
ATOM 790 O O . SER A 1 102 ? 8.163 -5.124 -8.191 1.00 97.62 102 SER A O 1
ATOM 792 N N . LEU A 1 103 ? 8.150 -4.427 -10.331 1.00 97.81 103 LEU A N 1
ATOM 793 C CA . LEU A 1 103 ? 6.710 -4.248 -10.492 1.00 97.81 103 LEU A CA 1
ATOM 794 C C . LEU A 1 103 ? 6.159 -5.391 -11.350 1.00 97.81 103 LEU A C 1
ATOM 796 O O . LEU A 1 103 ? 6.213 -5.352 -12.577 1.00 97.81 103 LEU A O 1
ATOM 800 N N . GLY A 1 104 ? 5.666 -6.444 -10.693 1.00 96.69 104 GLY A N 1
ATOM 801 C CA . GLY A 1 104 ? 5.096 -7.626 -11.362 1.00 96.69 104 GLY A CA 1
ATOM 802 C C . GLY A 1 104 ? 3.568 -7.643 -11.448 1.00 96.69 104 GLY A C 1
ATOM 803 O O . GLY A 1 104 ? 2.996 -8.503 -12.117 1.00 96.69 104 GLY A O 1
ATOM 804 N N . SER A 1 105 ? 2.896 -6.713 -10.769 1.00 96.31 105 SER A N 1
ATOM 805 C CA . SER A 1 105 ? 1.435 -6.598 -10.715 1.00 96.31 105 SER A CA 1
ATOM 806 C C . SER A 1 105 ? 0.982 -5.224 -11.209 1.00 96.31 105 SER A C 1
ATOM 808 O O . SER A 1 105 ? 1.786 -4.295 -11.236 1.00 96.31 105 SER A O 1
ATOM 810 N N . GLY A 1 106 ? -0.285 -5.106 -11.614 1.00 96.06 106 GLY A N 1
ATOM 811 C CA . GLY A 1 106 ? -0.852 -3.869 -12.171 1.00 96.06 106 GLY A CA 1
ATOM 812 C C . GLY A 1 106 ? -0.713 -3.721 -13.689 1.00 96.06 106 GLY A C 1
ATOM 813 O O . GLY A 1 106 ? -1.418 -2.912 -14.269 1.00 96.06 106 GLY A O 1
ATOM 814 N N . LEU A 1 107 ? 0.120 -4.546 -14.332 1.00 97.50 107 LEU A N 1
ATOM 815 C CA . LEU A 1 107 ? 0.254 -4.608 -15.791 1.00 97.50 107 LEU A CA 1
ATOM 816 C C . LEU A 1 107 ? -0.895 -5.409 -16.415 1.00 97.50 107 LEU A C 1
ATOM 818 O O . LEU A 1 107 ? -1.106 -6.576 -16.047 1.00 97.50 107 LEU A O 1
ATOM 822 N N . SER A 1 108 ? -1.575 -4.801 -17.381 1.00 97.06 108 SER A N 1
ATOM 823 C CA . SER A 1 108 ? -2.504 -5.451 -18.305 1.00 97.06 108 SER A CA 1
ATOM 824 C C . SER A 1 108 ? -1.783 -6.444 -19.221 1.00 97.06 108 SER A C 1
ATOM 826 O O . SER A 1 108 ? -0.563 -6.411 -19.376 1.00 97.06 108 SER A O 1
ATOM 828 N N . ASP A 1 109 ? -2.532 -7.348 -19.854 1.00 96.88 109 ASP A N 1
ATOM 829 C CA . ASP A 1 109 ? -1.934 -8.300 -20.798 1.00 96.88 109 ASP A CA 1
ATOM 830 C C . ASP A 1 109 ? -1.353 -7.597 -22.035 1.00 96.88 109 ASP A C 1
ATOM 832 O O . ASP A 1 109 ? -0.379 -8.083 -22.608 1.00 96.88 109 ASP A O 1
ATOM 836 N N . GLU A 1 110 ? -1.894 -6.433 -22.407 1.00 96.81 110 GLU A N 1
ATOM 837 C CA . GLU A 1 110 ? -1.362 -5.613 -23.496 1.00 96.81 110 GLU A CA 1
ATOM 838 C C . GLU A 1 110 ? -0.021 -4.985 -23.123 1.00 96.81 110 GLU A C 1
ATOM 840 O O . GLU A 1 110 ? 0.957 -5.166 -23.841 1.00 96.81 110 GLU A O 1
ATOM 845 N N . GLU A 1 111 ? 0.084 -4.383 -21.937 1.00 97.38 111 GLU A N 1
ATOM 846 C CA . GLU A 1 111 ? 1.360 -3.881 -21.403 1.00 97.38 111 GLU A CA 1
ATOM 847 C C . GLU A 1 111 ? 2.370 -5.007 -21.163 1.00 97.38 111 GLU A C 1
ATOM 849 O O . GLU A 1 111 ? 3.564 -4.765 -21.046 1.00 97.38 111 GLU A O 1
ATOM 854 N N . ARG A 1 112 ? 1.938 -6.268 -21.079 1.00 97.94 112 ARG A N 1
ATOM 855 C CA . ARG A 1 112 ? 2.874 -7.396 -21.014 1.00 97.94 112 ARG A CA 1
ATOM 856 C C . ARG A 1 112 ? 3.403 -7.823 -22.377 1.00 97.94 112 ARG A C 1
ATOM 858 O O . ARG A 1 112 ? 4.517 -8.345 -22.432 1.00 97.94 112 ARG A O 1
ATOM 865 N N . ARG A 1 113 ? 2.620 -7.638 -23.443 1.00 97.12 113 ARG A N 1
ATOM 866 C CA . ARG A 1 113 ? 3.054 -7.847 -24.835 1.00 97.12 113 ARG A CA 1
ATOM 867 C C . ARG A 1 113 ? 3.916 -6.685 -25.323 1.00 97.12 113 ARG A C 1
ATOM 869 O O . ARG A 1 113 ? 4.928 -6.912 -25.977 1.00 97.12 113 ARG A O 1
ATOM 876 N N . HIS A 1 114 ? 3.539 -5.470 -24.941 1.00 96.25 114 HIS A N 1
ATOM 877 C CA . HIS A 1 114 ? 4.184 -4.216 -25.312 1.00 96.25 114 HIS A CA 1
ATOM 878 C C . HIS A 1 114 ? 4.600 -3.460 -24.042 1.00 96.25 114 HIS A C 1
ATOM 880 O O . HIS A 1 114 ? 3.919 -2.526 -23.617 1.00 96.25 114 HIS A O 1
ATOM 886 N N . PRO A 1 115 ? 5.689 -3.898 -23.384 1.00 96.81 115 PRO A N 1
ATOM 887 C CA . PRO A 1 115 ? 6.098 -3.352 -22.098 1.00 96.81 115 PRO A CA 1
ATOM 888 C C . PRO A 1 115 ? 6.549 -1.895 -22.183 1.00 96.81 115 PRO A C 1
ATOM 890 O O . PRO A 1 115 ? 7.177 -1.518 -23.176 1.00 96.81 115 PRO A O 1
ATOM 893 N N . PRO A 1 116 ? 6.323 -1.096 -21.115 1.00 96.81 116 PRO A N 1
ATOM 894 C CA . PRO A 1 116 ? 6.938 0.220 -20.978 1.00 96.81 116 PRO A CA 1
ATOM 895 C C . PRO A 1 116 ? 8.438 0.161 -21.277 1.00 96.81 116 PRO A C 1
ATOM 897 O O . PRO A 1 116 ? 9.154 -0.691 -20.737 1.00 96.81 116 PRO A O 1
ATOM 900 N N . ALA A 1 117 ? 8.906 1.035 -22.167 1.00 97.12 117 ALA A N 1
ATOM 901 C CA . ALA A 1 117 ? 10.274 1.007 -22.669 1.00 97.12 117 ALA A CA 1
ATOM 902 C C . ALA A 1 117 ? 11.304 1.233 -21.550 1.00 97.12 117 ALA A C 1
ATOM 904 O O . ALA A 1 117 ? 11.022 1.887 -20.542 1.00 97.12 117 ALA A O 1
ATOM 905 N N . LEU A 1 118 ? 12.523 0.723 -21.736 1.00 97.81 118 LEU A N 1
ATOM 906 C CA . LEU A 1 118 ? 13.639 1.069 -20.854 1.00 97.81 118 LEU A CA 1
ATOM 907 C C . LEU A 1 118 ? 13.853 2.590 -20.865 1.00 97.81 118 LEU A C 1
ATOM 909 O O . LEU A 1 118 ? 13.796 3.215 -21.919 1.00 97.81 118 LEU A O 1
ATOM 913 N N . GLY A 1 119 ? 14.081 3.174 -19.692 1.00 97.12 119 GLY A N 1
ATOM 914 C CA . GLY A 1 119 ? 14.217 4.618 -19.510 1.00 97.12 119 GLY A CA 1
ATOM 915 C C . GLY A 1 119 ? 12.898 5.373 -19.323 1.00 97.12 119 GLY A C 1
ATOM 916 O O . GLY A 1 119 ? 12.944 6.518 -18.888 1.00 97.12 119 GLY A O 1
ATOM 917 N N . SER A 1 120 ? 11.738 4.755 -19.576 1.00 96.81 120 SER A N 1
ATOM 918 C CA . SER A 1 120 ? 10.445 5.399 -19.297 1.00 96.81 120 SER A CA 1
ATOM 919 C C . SER A 1 120 ? 10.219 5.593 -17.795 1.00 96.81 120 SER A C 1
ATOM 921 O O . SER A 1 120 ? 10.588 4.733 -16.985 1.00 96.81 120 SER A O 1
ATOM 923 N N . GLU A 1 121 ? 9.601 6.716 -17.423 1.00 97.56 121 GLU A N 1
ATOM 924 C CA . GLU A 1 121 ? 9.120 6.953 -16.063 1.00 97.56 121 GLU A CA 1
ATOM 925 C C . GLU A 1 121 ? 7.712 6.372 -15.900 1.00 97.56 121 GLU A C 1
ATOM 927 O O . GLU A 1 121 ? 6.827 6.563 -16.738 1.00 97.56 121 GLU A O 1
ATOM 932 N N . VAL A 1 122 ? 7.506 5.624 -14.819 1.00 97.81 122 VAL A N 1
ATOM 933 C CA . VAL A 1 122 ? 6.229 4.985 -14.506 1.00 97.81 122 VAL A CA 1
ATOM 934 C C . VAL A 1 122 ? 5.788 5.343 -13.098 1.00 97.81 122 VAL A C 1
ATOM 936 O O . VAL A 1 122 ? 6.593 5.343 -12.160 1.00 97.81 122 VAL A O 1
ATOM 939 N N . THR A 1 123 ? 4.482 5.532 -12.942 1.00 97.69 123 THR A N 1
ATOM 940 C CA . THR A 1 123 ? 3.856 5.654 -11.631 1.00 97.69 123 THR A CA 1
ATOM 941 C C . THR A 1 123 ? 3.550 4.267 -11.099 1.00 97.69 123 THR A C 1
ATOM 943 O O . THR A 1 123 ? 2.941 3.432 -11.778 1.00 97.69 123 THR A O 1
ATOM 946 N N . TYR A 1 124 ? 3.932 4.019 -9.852 1.00 96.44 124 TYR A N 1
ATOM 947 C CA . TYR A 1 124 ? 3.551 2.828 -9.112 1.00 96.44 124 TYR A CA 1
ATOM 948 C C . TYR A 1 124 ? 2.841 3.203 -7.819 1.00 96.44 124 TYR A C 1
ATOM 950 O O . TYR A 1 124 ? 3.112 4.226 -7.196 1.00 96.44 124 TYR A O 1
ATOM 958 N N . ARG A 1 125 ? 1.937 2.324 -7.404 1.00 94.94 125 ARG A N 1
ATOM 959 C CA . ARG A 1 125 ? 1.175 2.437 -6.167 1.00 94.94 125 ARG A CA 1
ATOM 960 C C . ARG A 1 125 ? 1.641 1.386 -5.178 1.00 94.94 125 ARG A C 1
ATOM 962 O O . ARG A 1 125 ? 1.813 0.232 -5.558 1.00 94.94 125 ARG A O 1
ATOM 969 N N . TYR A 1 126 ? 1.796 1.749 -3.914 1.00 93.19 126 TYR A N 1
ATOM 970 C CA . TYR A 1 126 ? 2.176 0.838 -2.836 1.00 93.19 126 TYR A CA 1
ATOM 971 C C . TYR A 1 126 ? 1.394 1.139 -1.551 1.00 93.19 126 TYR A C 1
ATOM 973 O O . TYR A 1 126 ? 0.715 2.162 -1.438 1.00 93.19 126 TYR A O 1
ATOM 981 N N . ARG A 1 127 ? 1.434 0.204 -0.595 1.00 85.50 127 ARG A N 1
ATOM 982 C CA . ARG A 1 127 ? 0.710 0.332 0.687 1.00 85.50 127 ARG A CA 1
ATOM 983 C C . ARG A 1 127 ? 1.630 0.668 1.846 1.00 85.50 127 ARG A C 1
ATOM 985 O O . ARG A 1 127 ? 1.350 1.592 2.593 1.00 85.50 127 ARG A O 1
ATOM 992 N N . ASP A 1 128 ? 2.731 -0.068 1.950 1.00 83.88 128 ASP A N 1
ATOM 993 C CA . ASP A 1 128 ? 3.648 0.019 3.084 1.00 83.88 128 ASP A CA 1
ATOM 994 C C . ASP A 1 128 ? 5.092 0.095 2.598 1.00 83.88 128 ASP A C 1
ATOM 996 O O . ASP A 1 128 ? 5.389 -0.182 1.435 1.00 83.88 128 ASP A O 1
ATOM 1000 N N . LEU A 1 129 ? 6.007 0.399 3.513 1.00 88.00 129 LEU A N 1
ATOM 1001 C CA . LEU A 1 129 ? 7.444 0.293 3.292 1.00 88.00 129 LEU A CA 1
ATOM 1002 C C . LEU A 1 129 ? 8.007 -0.864 4.134 1.00 88.00 129 LEU A C 1
ATOM 1004 O O . LEU A 1 129 ? 7.486 -1.192 5.199 1.00 88.00 129 LEU A O 1
ATOM 1008 N N . THR A 1 130 ? 9.064 -1.528 3.667 1.00 87.19 130 THR A N 1
ATOM 1009 C CA . THR A 1 130 ? 9.847 -2.445 4.512 1.00 87.19 130 THR A CA 1
ATOM 1010 C C . THR A 1 130 ? 10.696 -1.653 5.509 1.00 87.19 130 THR A C 1
ATOM 1012 O O . THR A 1 130 ? 10.858 -0.445 5.372 1.00 87.19 130 THR A O 1
ATOM 1015 N N . ASN A 1 131 ? 11.343 -2.335 6.460 1.00 85.38 131 ASN A N 1
ATOM 1016 C CA . ASN A 1 131 ? 12.301 -1.700 7.379 1.00 85.38 131 ASN A CA 1
ATOM 1017 C C . ASN A 1 131 ? 13.483 -1.029 6.653 1.00 85.38 131 ASN A C 1
ATOM 1019 O O . ASN A 1 131 ? 14.121 -0.141 7.202 1.00 85.38 131 ASN A O 1
ATOM 1023 N N . LYS A 1 132 ? 13.774 -1.442 5.411 1.00 85.81 132 LYS A N 1
ATOM 1024 C CA . LYS A 1 132 ? 14.777 -0.818 4.528 1.00 85.81 132 LYS A CA 1
ATOM 1025 C C . LYS A 1 132 ? 14.161 0.258 3.617 1.00 85.81 132 LYS A C 1
ATOM 1027 O O . LYS A 1 132 ? 14.748 0.658 2.616 1.00 85.81 132 LYS A O 1
ATOM 1032 N N . GLY A 1 133 ? 12.927 0.655 3.911 1.00 86.25 133 GLY A N 1
ATOM 1033 C CA . GLY A 1 133 ? 12.132 1.616 3.164 1.00 86.25 133 GLY A CA 1
ATOM 1034 C C . GLY A 1 133 ? 11.559 1.099 1.842 1.00 86.25 133 GLY A C 1
ATOM 1035 O O . GLY A 1 133 ? 10.998 1.905 1.113 1.00 86.25 133 GLY A O 1
ATOM 1036 N N . MET A 1 134 ? 11.719 -0.173 1.461 1.00 90.25 134 MET A N 1
ATOM 1037 C CA . MET A 1 134 ? 11.298 -0.630 0.123 1.00 90.25 134 MET A CA 1
ATOM 1038 C C . MET A 1 134 ? 9.771 -0.675 -0.002 1.00 90.25 134 MET A C 1
ATOM 1040 O O . MET A 1 134 ? 9.140 -1.220 0.906 1.00 90.25 134 MET A O 1
ATOM 1044 N N . PRO A 1 135 ? 9.176 -0.215 -1.115 1.00 92.12 135 PRO A N 1
ATOM 1045 C CA . PRO A 1 135 ? 7.741 -0.346 -1.348 1.00 92.12 135 PRO A CA 1
ATOM 1046 C C . PRO A 1 135 ? 7.254 -1.797 -1.223 1.00 92.12 135 PRO A C 1
ATOM 1048 O O . PRO A 1 135 ? 7.797 -2.714 -1.842 1.00 92.12 135 PRO A O 1
ATOM 1051 N N . ARG A 1 136 ? 6.211 -2.019 -0.420 1.00 91.00 136 ARG A N 1
ATOM 1052 C CA . ARG A 1 136 ? 5.508 -3.298 -0.265 1.00 91.00 136 ARG A CA 1
ATOM 1053 C C . ARG A 1 136 ? 4.165 -3.244 -0.966 1.00 91.00 136 ARG A C 1
ATOM 1055 O O . ARG A 1 136 ? 3.450 -2.243 -0.904 1.00 91.00 136 ARG A O 1
ATOM 1062 N N . PHE A 1 137 ? 3.806 -4.376 -1.572 1.00 90.88 137 PHE A N 1
ATOM 1063 C CA . PHE A 1 137 ? 2.592 -4.506 -2.379 1.00 90.88 137 PHE A CA 1
ATOM 1064 C C . PHE A 1 137 ? 2.551 -3.472 -3.511 1.00 90.88 137 PHE A C 1
ATOM 1066 O O . PHE A 1 137 ? 1.501 -2.906 -3.798 1.00 90.88 137 PHE A O 1
ATOM 1073 N N . ALA A 1 138 ? 3.719 -3.210 -4.105 1.00 95.00 138 ALA A N 1
ATOM 1074 C CA . ALA A 1 138 ? 3.860 -2.270 -5.198 1.00 95.00 138 ALA A CA 1
ATOM 1075 C C . ALA A 1 138 ? 3.266 -2.848 -6.491 1.00 95.00 138 ALA A C 1
ATOM 1077 O O . ALA A 1 138 ? 3.573 -3.979 -6.887 1.00 95.00 138 ALA A O 1
ATOM 1078 N N . SER A 1 139 ? 2.430 -2.057 -7.149 1.00 96.62 139 SER A N 1
ATOM 1079 C CA . SER A 1 139 ? 1.823 -2.365 -8.439 1.00 96.62 139 SER A CA 1
ATOM 1080 C C . SER A 1 139 ? 2.059 -1.216 -9.405 1.00 96.62 139 SER A C 1
ATOM 1082 O O . SER A 1 139 ? 1.923 -0.053 -9.022 1.00 96.62 139 SER A O 1
ATOM 1084 N N . PHE A 1 140 ? 2.377 -1.547 -10.653 1.00 97.81 140 PHE A N 1
ATOM 1085 C CA . PHE A 1 140 ? 2.361 -0.591 -11.753 1.00 97.81 140 PHE A CA 1
ATOM 1086 C C . PHE A 1 140 ? 0.977 0.072 -11.841 1.00 97.81 140 PHE A C 1
ATOM 1088 O O . PHE A 1 140 ? -0.037 -0.604 -11.653 1.00 97.81 140 PHE A O 1
ATOM 1095 N N . LEU A 1 141 ? 0.948 1.385 -12.071 1.00 96.31 141 LEU A N 1
ATOM 1096 C CA . LEU A 1 141 ? -0.286 2.147 -12.245 1.00 96.31 141 LEU A CA 1
ATOM 1097 C C . LEU A 1 141 ? -0.431 2.637 -13.686 1.00 96.31 141 LEU A C 1
ATOM 1099 O O . LEU A 1 141 ? -1.484 2.431 -14.279 1.00 96.31 141 LEU A O 1
ATOM 1103 N N . ARG A 1 142 ? 0.597 3.308 -14.217 1.00 96.12 142 ARG A N 1
ATOM 1104 C CA . ARG A 1 142 ? 0.617 3.861 -15.578 1.00 96.12 142 ARG A CA 1
ATOM 1105 C C . ARG A 1 142 ? 2.023 4.301 -15.980 1.00 96.12 142 ARG A C 1
ATOM 1107 O O . ARG A 1 142 ? 2.863 4.556 -15.116 1.00 96.12 142 ARG A O 1
ATOM 1114 N N . ILE A 1 143 ? 2.247 4.447 -17.282 1.00 95.94 143 ILE A N 1
ATOM 1115 C CA . ILE A 1 143 ? 3.368 5.234 -17.810 1.00 95.94 143 ILE A CA 1
ATOM 1116 C C . ILE A 1 143 ? 3.073 6.710 -17.524 1.00 95.94 143 ILE A C 1
ATOM 1118 O O . ILE A 1 143 ? 1.917 7.137 -17.609 1.00 95.94 143 ILE A O 1
ATOM 1122 N N . ARG A 1 144 ? 4.091 7.478 -17.140 1.00 90.75 144 ARG A N 1
ATOM 1123 C CA . ARG A 1 144 ? 3.957 8.924 -17.012 1.00 90.75 144 ARG A CA 1
ATOM 1124 C C . ARG A 1 144 ? 4.085 9.540 -18.404 1.00 90.75 144 ARG A C 1
ATOM 1126 O O . ARG A 1 144 ? 5.124 9.412 -19.041 1.00 90.75 144 ARG A O 1
ATOM 1133 N N . GLU A 1 145 ? 3.007 10.151 -18.877 1.00 80.44 145 GLU A N 1
ATOM 1134 C CA . GLU A 1 145 ? 3.052 11.027 -20.048 1.00 80.44 145 GLU A CA 1
ATOM 1135 C C . GLU A 1 145 ? 3.663 12.368 -19.610 1.00 80.44 145 GLU A C 1
ATOM 1137 O O . GLU A 1 145 ? 3.362 12.839 -18.506 1.00 80.44 145 GLU A O 1
ATOM 1142 N N . GLU A 1 146 ? 4.563 12.921 -20.427 1.00 56.75 146 GLU A N 1
ATOM 1143 C CA . GLU A 1 146 ? 5.103 14.279 -20.243 1.00 56.75 146 GLU A CA 1
ATOM 1144 C C . GLU A 1 146 ? 4.025 15.353 -20.431 1.00 56.75 146 GLU A C 1
ATOM 1146 O O . GLU A 1 146 ? 3.167 15.195 -21.331 1.00 56.75 146 GLU A O 1
#

Sequence (146 aa):
AEIRRLVVQTKLPWLQEIEQLKVVDRSSLQKRLKAVVKAGGEGLMLHRADAAYETGRSDTLLKLKPWADAEAIVVAHQPGKGKYAGMLGALRVRSADGREFSLGSGLSDEERRHPPALGSEVTYRYRDLTNKGMPRFASFLRIREE

Foldseek 3Di:
DVLVVCQVVVPDPPRDDDDDDDDDDPVSQVVVQVVCVVVVHQGDWAAQPPDDDDDDDDPRIDTDGDKDKFKWFFADFDQCDDVRHVWTQWTWTAGPVGDTDTARAQDDPVCRRVPDDGGWMFMWMARDADPVRHGDPIHTNGTDDD

Radius of gyration: 21.1 Å; chains: 1; bounding box: 44×34×61 Å